Protein AF-A0A7C0UAQ4-F1 (afdb_monomer)

Mean predicted aligned error: 8.68 Å

pLDDT: mean 78.07, std 15.66, range [34.0, 94.06]

Radius of gyration: 16.14 Å; Cα contacts (8 Å, |Δi|>4): 208; chains: 1; bounding box: 55×32×38 Å

Sequence (146 aa):
MPDITSILLVGNPQAGKFRMTVFDRVLARFHSRGMNVHEILDISSLPDRDIVRKKWDSAIVMGGDGKVNRFLNTLGPCVLPIGIIPVGIGNVFARELGIPLRDPVRAANIAMKIRRRAIDLGCVEGRYFLLMAGIGFGSICKNSLC

Foldseek 3Di:
DDQFQEEEEEAACPDDQDDVVLVVVLVVLCVVVNHHYDYDHDLVPDDQLVCVQPVGQAYEYEEAQVSVQSNCLRNPDGPHHYAYQARDDCNVVCVVVVQDNPDSNSSSVVSSDPPGDDADWDDDPSRTHRDDDDDDPDDDPDPPDD

Solvent-accessible surface area (backbone atoms only — not comparable to full-atom values): 8913 Å² total; per-residue (Å²): 129,86,75,79,45,36,34,36,39,35,38,39,71,85,49,85,74,44,48,66,78,55,51,52,54,38,49,53,51,43,47,75,69,72,35,48,70,46,80,37,59,42,77,88,73,55,70,59,43,73,52,58,58,67,76,32,63,27,38,34,39,45,31,27,55,68,51,51,38,49,53,43,52,67,53,48,93,69,88,54,46,74,30,69,30,42,48,45,91,76,29,59,65,42,53,78,70,68,45,51,70,91,36,51,59,60,17,46,58,50,57,72,42,92,80,79,72,95,75,82,69,49,70,58,99,89,43,53,41,82,84,78,90,81,89,70,89,78,79,82,84,75,86,72,82,128

Nearest PDB structures (foldseek):
  7qvs-assembly1_B-2  TM=7.775E-01  e=1.033E-03  Pseudomonas aeruginosa
  7p9b-assembly1_A  TM=5.723E-01  e=2.212E-02  Providencia stuartii
  6y3x-assembly1_A  TM=4.586E-01  e=1.694E-02  Francisella tularensis subsp. novicida
  6q6i-assembly1_A  TM=5.704E-01  e=9.574E-02  Pseudomonas aeruginosa
  4kmr-assembly1_B  TM=5.129E-01  e=4.144E-01  Sanguibacter keddieii DSM 10542

Secondary structure (DSSP, 8-state):
-----EEEEE--TTSTT--HHHHHHHHHHHHTTT-EEEEES-GGG---HHHHHHH-SEEEEEE-HHHHHHHHHHH-S-SS-EEEEE-SS--HHHHHTT--SS-HHHHHHHHTS--------EEETTEEESS---------------

Structure (mmCIF, N/CA/C/O backbone):
data_AF-A0A7C0UAQ4-F1
#
_entry.id   AF-A0A7C0UAQ4-F1
#
loop_
_atom_site.group_PDB
_atom_site.id
_atom_site.type_symbol
_atom_site.label_atom_id
_atom_site.label_alt_id
_atom_site.label_comp_id
_atom_site.label_asym_id
_atom_site.label_entity_id
_atom_site.label_seq_id
_atom_site.pdbx_PDB_ins_code
_atom_site.Cartn_x
_atom_site.Cartn_y
_atom_site.Cartn_z
_atom_site.occupancy
_atom_site.B_iso_or_equiv
_atom_site.auth_seq_id
_atom_site.auth_comp_id
_atom_site.auth_asym_id
_atom_site.auth_atom_id
_atom_site.pdbx_PDB_model_num
ATOM 1 N N . MET A 1 1 ? -21.369 -8.062 5.390 1.00 47.19 1 MET A N 1
ATOM 2 C CA . MET A 1 1 ? -19.944 -8.104 4.981 1.00 47.19 1 MET A CA 1
ATOM 3 C C . MET A 1 1 ? -19.198 -7.198 5.941 1.00 47.19 1 MET A C 1
ATOM 5 O O . MET A 1 1 ? -19.741 -6.131 6.190 1.00 47.19 1 MET A O 1
ATOM 9 N N . PRO A 1 2 ? -18.074 -7.618 6.543 1.00 50.28 2 PRO A N 1
ATOM 10 C CA . PRO A 1 2 ? -17.454 -6.850 7.618 1.00 50.28 2 PRO A CA 1
ATOM 11 C C . PRO A 1 2 ? -16.990 -5.490 7.095 1.00 50.28 2 PRO A C 1
ATOM 13 O O . PRO A 1 2 ? -16.367 -5.405 6.031 1.00 50.28 2 PRO A O 1
ATOM 16 N N . ASP A 1 3 ? -17.334 -4.441 7.833 1.00 65.25 3 ASP A N 1
ATOM 17 C CA . ASP A 1 3 ? -16.782 -3.113 7.620 1.00 65.25 3 ASP A CA 1
ATOM 18 C C . ASP A 1 3 ? -15.262 -3.181 7.815 1.00 65.25 3 ASP A C 1
ATOM 20 O O . ASP A 1 3 ? -14.771 -3.838 8.733 1.00 65.25 3 ASP A O 1
ATOM 24 N N . ILE A 1 4 ? -14.502 -2.544 6.921 1.00 72.12 4 ILE A N 1
ATOM 25 C CA . ILE A 1 4 ? -13.045 -2.447 7.060 1.00 72.12 4 ILE A CA 1
ATOM 26 C C . ILE A 1 4 ? -12.780 -1.622 8.320 1.00 72.12 4 ILE A C 1
ATOM 28 O O . ILE A 1 4 ? -13.008 -0.411 8.325 1.00 72.12 4 ILE A O 1
ATOM 32 N N . THR A 1 5 ? -12.318 -2.281 9.379 1.00 83.06 5 THR A N 1
ATOM 33 C CA . THR A 1 5 ? -12.069 -1.642 10.680 1.00 83.06 5 THR A CA 1
ATOM 34 C C . THR A 1 5 ? -10.586 -1.558 10.987 1.00 83.06 5 THR A C 1
ATOM 36 O O . THR A 1 5 ? -10.165 -0.613 11.650 1.00 83.06 5 THR A O 1
ATOM 39 N N . SER A 1 6 ? -9.785 -2.486 10.458 1.00 89.38 6 SER A N 1
ATOM 40 C CA . SER A 1 6 ? -8.338 -2.536 10.645 1.00 89.38 6 SER A CA 1
ATOM 41 C C . SER A 1 6 ? -7.594 -2.336 9.323 1.00 89.38 6 SER A C 1
ATOM 43 O O . SER A 1 6 ? -7.822 -3.036 8.332 1.00 89.38 6 SER A O 1
ATOM 45 N N . ILE A 1 7 ? -6.689 -1.359 9.287 1.00 91.62 7 ILE A N 1
ATOM 46 C CA . ILE A 1 7 ? -5.949 -0.999 8.073 1.00 91.62 7 ILE A CA 1
ATOM 47 C C . ILE A 1 7 ? -4.464 -0.893 8.382 1.00 91.62 7 ILE A C 1
ATOM 49 O O . ILE A 1 7 ? -4.065 -0.268 9.362 1.00 91.62 7 ILE A O 1
ATOM 53 N N . LEU A 1 8 ? -3.639 -1.454 7.505 1.00 93.25 8 LEU A N 1
ATOM 54 C CA . LEU A 1 8 ? -2.208 -1.190 7.486 1.00 93.25 8 LEU A CA 1
ATOM 55 C C . LEU A 1 8 ? -1.914 -0.031 6.526 1.00 93.25 8 LEU A C 1
ATOM 57 O O . LEU A 1 8 ? -2.091 -0.181 5.320 1.00 93.25 8 LEU A O 1
ATOM 61 N N . LEU A 1 9 ? -1.448 1.110 7.027 1.00 92.88 9 LEU A N 1
ATOM 62 C CA . LEU A 1 9 ? -1.007 2.238 6.208 1.00 92.88 9 LEU A CA 1
ATOM 63 C C . LEU A 1 9 ? 0.517 2.211 6.064 1.00 92.88 9 LEU A C 1
ATOM 65 O O . LEU A 1 9 ? 1.253 2.417 7.026 1.00 92.88 9 LEU A O 1
ATOM 69 N N . VAL A 1 10 ? 0.992 1.989 4.842 1.00 91.94 10 VAL A N 1
ATOM 70 C CA . VAL A 1 10 ? 2.418 1.929 4.521 1.00 91.94 10 VAL A CA 1
ATOM 71 C C . VAL A 1 10 ? 2.838 3.205 3.806 1.00 91.94 10 VAL A C 1
ATOM 73 O O . VAL A 1 10 ? 2.396 3.482 2.691 1.00 91.94 10 VAL A O 1
ATOM 76 N N . GLY A 1 11 ? 3.713 3.979 4.433 1.00 88.50 11 GLY A N 1
ATOM 77 C CA . GLY A 1 11 ? 4.393 5.121 3.834 1.00 88.50 11 GLY A CA 1
ATOM 78 C C . GLY A 1 11 ? 5.880 4.836 3.669 1.00 88.50 11 GLY A C 1
ATOM 79 O O . GLY A 1 11 ? 6.390 3.832 4.153 1.00 88.50 11 GLY A O 1
ATOM 80 N N . ASN A 1 12 ? 6.601 5.727 2.989 1.00 81.31 12 ASN A N 1
ATOM 81 C CA . ASN A 1 12 ? 8.034 5.833 3.239 1.00 81.31 12 ASN A CA 1
ATOM 82 C C . ASN A 1 12 ? 8.508 7.277 3.011 1.00 81.31 12 ASN A C 1
ATOM 84 O O . ASN A 1 12 ? 8.512 7.733 1.858 1.00 81.31 12 ASN A O 1
ATOM 88 N N . PRO A 1 13 ? 8.913 7.973 4.094 1.00 74.88 13 PRO A N 1
ATOM 89 C CA . PRO A 1 13 ? 9.259 9.387 4.071 1.00 74.88 13 PRO A CA 1
ATOM 90 C C . PRO A 1 13 ? 10.547 9.691 3.311 1.00 74.88 13 PRO A C 1
ATOM 92 O O . PRO A 1 13 ? 10.732 10.819 2.869 1.00 74.88 13 PRO A O 1
ATOM 95 N N . GLN A 1 14 ? 11.402 8.694 3.073 1.00 67.81 14 GLN A N 1
ATOM 96 C CA . GLN A 1 14 ? 12.640 8.858 2.309 1.00 67.81 14 GLN A CA 1
ATOM 97 C C . GLN A 1 14 ? 12.415 8.893 0.788 1.00 67.81 14 GLN A C 1
ATOM 99 O O . GLN A 1 14 ? 13.349 9.148 0.029 1.00 67.81 14 GLN A O 1
ATOM 104 N N . ALA A 1 15 ? 11.201 8.636 0.287 1.00 62.19 15 ALA A N 1
ATOM 105 C CA . ALA A 1 15 ? 10.953 8.741 -1.149 1.00 62.19 15 ALA A CA 1
ATOM 106 C C . ALA A 1 15 ? 10.645 10.163 -1.597 1.00 62.19 15 ALA A C 1
ATOM 108 O O . ALA A 1 15 ? 9.498 10.593 -1.533 1.00 62.19 15 ALA A O 1
ATOM 109 N N . GLY A 1 16 ? 11.639 10.811 -2.203 1.00 64.88 16 GLY A N 1
ATOM 110 C CA . GLY A 1 16 ? 11.483 11.971 -3.083 1.00 64.88 16 GLY A CA 1
ATOM 111 C C . GLY A 1 16 ? 10.434 12.989 -2.621 1.00 64.88 16 GLY A C 1
ATOM 112 O O . GLY A 1 16 ? 10.695 13.799 -1.744 1.00 64.88 16 GLY A O 1
ATOM 113 N N . LYS A 1 17 ? 9.241 12.963 -3.241 1.00 67.12 17 LYS A N 1
ATOM 114 C CA . LYS A 1 17 ? 8.141 13.922 -3.002 1.00 67.12 17 LYS A CA 1
ATOM 115 C C . LYS A 1 17 ? 7.201 13.564 -1.840 1.00 67.12 17 LYS A C 1
ATOM 117 O O . LYS A 1 17 ? 6.172 14.223 -1.677 1.00 67.12 17 LYS A O 1
ATOM 122 N N . PHE A 1 18 ? 7.506 12.536 -1.053 1.00 75.06 18 PHE A N 1
ATOM 123 C CA . PHE A 1 18 ? 6.701 12.173 0.105 1.00 75.06 18 PHE A CA 1
ATOM 124 C C . PHE A 1 18 ? 6.732 13.308 1.134 1.00 75.06 18 PHE A C 1
ATOM 126 O O . PHE A 1 18 ? 7.790 13.781 1.537 1.00 75.06 18 PHE A O 1
ATOM 133 N N . ARG A 1 19 ? 5.553 13.760 1.559 1.00 82.06 19 ARG A N 1
ATOM 134 C CA . ARG A 1 19 ? 5.403 14.809 2.569 1.00 82.06 19 ARG A CA 1
ATOM 135 C C . ARG A 1 19 ? 4.699 14.218 3.778 1.00 82.06 19 ARG A C 1
ATOM 137 O O . ARG A 1 19 ? 3.548 13.803 3.647 1.00 82.06 19 ARG A O 1
ATOM 144 N N . MET A 1 20 ? 5.348 14.250 4.943 1.00 84.75 20 MET A N 1
ATOM 145 C CA . MET A 1 20 ? 4.717 13.816 6.198 1.00 84.75 20 MET A CA 1
ATOM 146 C C . MET A 1 20 ? 3.416 14.572 6.464 1.00 84.75 20 MET A C 1
ATOM 148 O O . MET A 1 20 ? 2.405 13.954 6.745 1.00 84.75 20 MET A O 1
ATOM 152 N N . THR A 1 21 ? 3.371 15.872 6.163 1.00 87.12 21 THR A N 1
ATOM 153 C CA . THR A 1 21 ? 2.142 16.676 6.280 1.00 87.12 21 THR A CA 1
ATOM 154 C C . THR A 1 21 ? 0.960 16.159 5.457 1.00 87.12 21 THR A C 1
ATOM 156 O O . THR A 1 21 ? -0.182 16.506 5.747 1.00 87.12 21 THR A O 1
ATOM 159 N N . VAL A 1 22 ? 1.198 15.379 4.400 1.00 86.50 22 VAL A N 1
ATOM 160 C CA . VAL A 1 22 ? 0.138 14.722 3.624 1.00 86.50 22 VAL A CA 1
ATOM 161 C C . VAL A 1 22 ? -0.219 13.377 4.249 1.00 86.50 22 VAL A C 1
ATOM 163 O O . VAL A 1 22 ? -1.400 13.040 4.303 1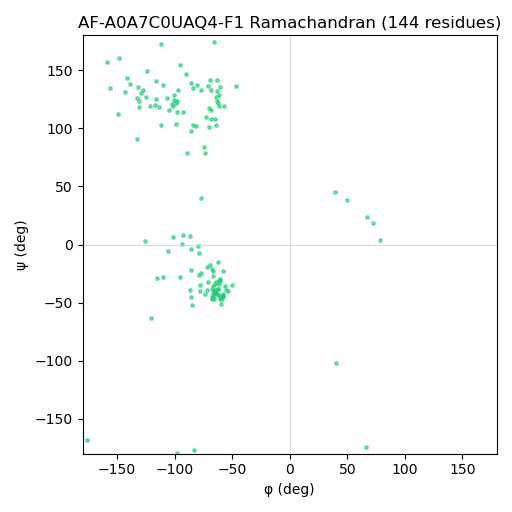.00 86.50 22 VAL A O 1
ATOM 166 N N . PHE A 1 23 ? 0.777 12.633 4.731 1.00 88.56 23 PHE A N 1
ATOM 167 C CA . PHE A 1 23 ? 0.573 11.378 5.451 1.00 88.56 23 PHE A CA 1
ATOM 168 C C . PHE A 1 23 ? -0.291 11.598 6.695 1.00 88.56 23 PHE A C 1
ATOM 170 O O . PHE A 1 23 ? -1.310 10.934 6.847 1.00 88.56 23 PHE A O 1
ATOM 177 N N . ASP A 1 24 ? 0.017 12.625 7.485 1.00 89.81 24 ASP A N 1
ATOM 178 C CA . ASP A 1 24 ? -0.727 12.975 8.697 1.00 89.81 24 ASP A CA 1
ATOM 179 C C . ASP A 1 24 ? -2.183 13.345 8.384 1.00 89.81 24 ASP A C 1
ATOM 181 O O . ASP A 1 24 ? -3.101 12.956 9.101 1.00 89.81 24 ASP A O 1
ATOM 185 N N . ARG A 1 25 ? -2.438 14.044 7.266 1.00 90.69 25 ARG A N 1
ATOM 186 C CA . ARG A 1 25 ? -3.812 14.353 6.817 1.00 90.69 25 ARG A CA 1
ATOM 187 C C . ARG A 1 25 ? -4.587 13.099 6.438 1.00 90.69 25 ARG A C 1
ATOM 189 O O . ARG A 1 25 ? -5.785 13.012 6.699 1.00 90.69 25 ARG A O 1
ATOM 196 N N . VAL A 1 26 ? -3.923 12.155 5.779 1.00 90.38 26 VAL A N 1
ATOM 197 C CA . VAL A 1 26 ? -4.510 10.868 5.398 1.00 90.38 26 VAL A CA 1
ATOM 198 C C . VAL A 1 26 ? -4.796 10.032 6.648 1.00 90.38 26 VAL A C 1
ATOM 200 O O . VAL A 1 26 ? -5.904 9.515 6.785 1.00 90.38 26 VAL A O 1
ATOM 203 N N . LEU A 1 27 ? -3.851 9.969 7.586 1.00 91.19 27 LEU A N 1
ATOM 204 C CA . LEU A 1 27 ? -4.002 9.277 8.863 1.00 91.19 27 LEU A CA 1
ATOM 205 C C . LEU A 1 27 ? -5.163 9.862 9.678 1.00 91.19 27 LEU A C 1
ATOM 207 O O . LEU A 1 27 ? -6.090 9.141 10.046 1.00 91.19 27 LEU A O 1
ATOM 211 N N . ALA A 1 28 ? -5.186 11.187 9.851 1.00 90.81 28 ALA A N 1
ATOM 212 C CA . ALA A 1 28 ? -6.279 11.898 10.507 1.00 90.81 28 ALA A CA 1
ATOM 213 C C . ALA A 1 28 ? -7.627 11.618 9.828 1.00 90.81 28 ALA A C 1
ATOM 215 O O . ALA A 1 28 ? -8.654 11.488 10.497 1.00 90.81 28 ALA A O 1
ATOM 216 N N . ARG A 1 29 ? -7.642 11.466 8.496 1.00 90.50 29 ARG A N 1
ATOM 217 C CA . ARG A 1 29 ? -8.863 11.127 7.766 1.00 90.50 29 ARG A CA 1
ATOM 218 C C . ARG A 1 29 ? -9.365 9.723 8.098 1.00 90.50 29 ARG A C 1
ATOM 220 O O . ARG A 1 29 ? -10.569 9.577 8.317 1.00 90.50 29 ARG A O 1
ATOM 227 N N . PHE A 1 30 ? -8.494 8.723 8.154 1.00 90.31 30 PHE A N 1
ATOM 228 C CA . PHE A 1 30 ? -8.884 7.368 8.554 1.00 90.31 30 PHE A CA 1
ATOM 229 C C . PHE A 1 30 ? -9.344 7.319 10.018 1.00 90.31 30 PHE A C 1
ATOM 231 O O . PHE A 1 30 ? -10.400 6.757 10.307 1.00 90.31 30 PHE A O 1
ATOM 238 N N . HIS A 1 31 ? -8.638 8.004 10.922 1.00 89.94 31 HIS A N 1
ATOM 239 C CA . HIS A 1 31 ? -9.035 8.101 12.332 1.00 89.94 31 HIS A CA 1
ATOM 240 C C . HIS A 1 31 ? -10.391 8.805 12.497 1.00 89.94 31 HIS A C 1
ATOM 242 O O . HIS A 1 31 ? -11.226 8.347 13.271 1.00 89.94 31 HIS A O 1
ATOM 248 N N . SER A 1 32 ? -10.683 9.844 11.700 1.00 88.50 32 SER A N 1
ATOM 249 C CA . SER A 1 32 ? -12.000 10.515 11.698 1.00 88.50 32 SER A CA 1
ATOM 250 C C . SER A 1 32 ? -13.164 9.602 11.291 1.00 88.50 32 SER A C 1
ATOM 252 O O . SER A 1 32 ? -14.326 9.957 11.475 1.00 88.50 32 SER A O 1
ATOM 254 N N . ARG A 1 33 ? -12.866 8.437 10.704 1.00 85.88 33 ARG A N 1
ATOM 255 C CA . ARG A 1 33 ? -13.836 7.401 10.334 1.00 85.88 33 ARG A CA 1
ATOM 256 C C . ARG A 1 33 ? -13.870 6.237 11.328 1.00 85.88 33 ARG A C 1
ATOM 258 O O . ARG A 1 33 ? -14.558 5.262 11.056 1.00 85.88 33 ARG A O 1
ATOM 265 N N . GLY A 1 34 ? -13.148 6.335 12.447 1.00 87.50 34 GLY A N 1
ATOM 266 C CA . GLY A 1 34 ? -13.088 5.293 13.473 1.00 87.50 34 GLY A CA 1
ATOM 267 C C . GLY A 1 34 ? -12.290 4.055 13.059 1.00 87.50 34 GLY A C 1
ATOM 268 O O . GLY A 1 34 ? -12.466 2.997 13.652 1.00 87.50 34 GLY A O 1
ATOM 269 N N . MET A 1 35 ? -11.437 4.158 12.035 1.00 88.94 35 MET A N 1
ATOM 270 C CA . MET A 1 35 ? -10.604 3.039 11.592 1.00 88.94 35 MET A CA 1
ATOM 271 C C . MET A 1 35 ? -9.371 2.899 12.483 1.00 88.94 35 MET A C 1
ATOM 273 O O . MET A 1 35 ? -8.709 3.889 1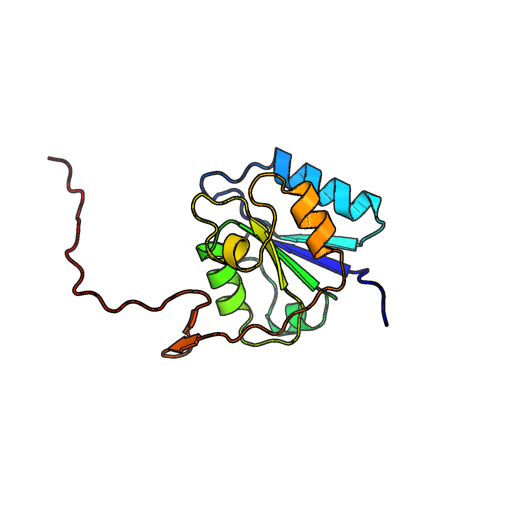2.797 1.00 88.94 35 MET A O 1
ATOM 277 N N . ASN A 1 36 ? -9.033 1.661 12.835 1.00 90.81 36 ASN A N 1
ATOM 278 C CA . ASN A 1 36 ? -7.793 1.318 13.513 1.00 90.81 36 ASN A CA 1
ATOM 279 C C . ASN A 1 36 ? -6.667 1.214 12.476 1.00 90.81 36 ASN A C 1
ATOM 281 O O . ASN A 1 36 ? -6.580 0.234 11.729 1.00 90.81 36 ASN A O 1
ATOM 285 N N . VAL A 1 37 ? -5.838 2.255 12.401 1.00 92.94 37 VAL A N 1
ATOM 286 C CA . VAL A 1 37 ? -4.743 2.339 11.434 1.00 92.94 37 VAL A CA 1
ATOM 287 C C . VAL A 1 37 ? -3.431 1.983 12.107 1.00 92.94 37 VAL A C 1
ATOM 289 O O . VAL A 1 37 ? -3.026 2.606 13.083 1.00 92.94 37 VAL A O 1
ATOM 292 N N . HIS A 1 38 ? -2.740 0.997 11.547 1.00 94.06 38 HIS A N 1
ATOM 293 C CA . HIS A 1 38 ? -1.362 0.703 11.900 1.00 94.06 38 HIS A CA 1
ATOM 294 C C . HIS A 1 38 ? -0.437 1.326 10.860 1.00 94.06 38 HIS A C 1
ATOM 296 O O . HIS A 1 38 ? -0.557 1.027 9.674 1.00 94.06 38 HIS A O 1
ATOM 302 N N . GLU A 1 39 ? 0.470 2.194 11.288 1.00 93.50 39 GLU A N 1
ATOM 303 C CA . GLU A 1 39 ? 1.381 2.903 10.396 1.00 93.50 39 GLU A CA 1
ATOM 304 C C . GLU A 1 39 ? 2.750 2.227 10.316 1.00 93.50 39 GLU A C 1
ATOM 306 O O . GLU A 1 39 ? 3.358 1.878 11.325 1.00 93.50 39 GLU A O 1
ATOM 311 N N . ILE A 1 40 ? 3.248 2.053 9.094 1.00 92.88 40 ILE A N 1
ATOM 312 C CA . ILE A 1 40 ? 4.600 1.565 8.831 1.00 92.88 40 ILE A CA 1
ATOM 313 C C . ILE A 1 40 ? 5.254 2.499 7.815 1.00 92.88 40 ILE A C 1
ATOM 315 O O . ILE A 1 40 ? 4.787 2.639 6.687 1.00 92.88 40 ILE A O 1
ATOM 319 N N . LEU A 1 41 ? 6.345 3.153 8.216 1.00 89.62 41 LEU A N 1
ATOM 320 C CA . LEU A 1 41 ? 7.069 4.129 7.392 1.00 89.62 41 LEU A CA 1
ATOM 321 C C . LEU A 1 41 ? 8.236 3.518 6.602 1.00 89.62 41 LEU A C 1
ATOM 323 O O . LEU A 1 41 ? 8.920 4.226 5.864 1.00 89.62 41 LEU A O 1
ATOM 327 N N . ASP A 1 42 ? 8.471 2.214 6.721 1.00 87.06 42 ASP A N 1
ATOM 328 C CA . ASP A 1 42 ? 9.372 1.505 5.822 1.00 87.06 42 ASP A CA 1
ATOM 329 C C . ASP A 1 42 ? 8.865 0.098 5.507 1.00 87.06 42 ASP A C 1
ATOM 331 O O . ASP A 1 42 ? 8.533 -0.677 6.397 1.00 87.06 42 ASP A O 1
ATOM 335 N N . ILE A 1 43 ? 8.854 -0.246 4.218 1.00 85.88 43 ILE A N 1
ATOM 336 C CA . ILE A 1 43 ? 8.440 -1.566 3.727 1.00 85.88 43 ILE A CA 1
ATOM 337 C C . ILE A 1 43 ? 9.356 -2.663 4.289 1.00 85.88 43 ILE A C 1
ATOM 339 O O . ILE A 1 43 ? 8.902 -3.781 4.513 1.00 85.88 43 ILE A O 1
ATOM 343 N N . SER A 1 44 ? 10.627 -2.347 4.549 1.00 86.44 44 SER A N 1
ATOM 344 C CA . SER A 1 44 ? 11.590 -3.283 5.147 1.00 86.44 44 SER A CA 1
ATOM 345 C C . SER A 1 44 ? 11.235 -3.659 6.590 1.00 86.44 44 SER A C 1
ATOM 347 O O . SER A 1 44 ? 11.649 -4.711 7.061 1.00 86.44 44 SER A O 1
ATOM 349 N N . SER A 1 45 ? 10.453 -2.819 7.274 1.00 89.69 45 SER A N 1
ATOM 350 C CA . SER A 1 45 ? 9.995 -3.029 8.651 1.00 89.69 45 SER A CA 1
ATOM 351 C C . SER A 1 45 ? 8.633 -3.725 8.724 1.00 89.69 45 SER A C 1
ATOM 353 O O . SER A 1 45 ? 8.037 -3.795 9.800 1.00 89.69 45 SER A O 1
ATOM 355 N N . LEU A 1 46 ? 8.099 -4.203 7.593 1.00 88.75 46 LEU A N 1
ATOM 356 C CA . LEU A 1 46 ? 6.874 -4.995 7.597 1.00 88.75 46 LEU A CA 1
ATOM 357 C C . LEU A 1 46 ? 7.089 -6.300 8.376 1.00 88.75 46 LEU A C 1
ATOM 359 O O . LEU A 1 46 ? 8.146 -6.921 8.247 1.00 88.75 46 LEU A O 1
ATOM 363 N N . PRO A 1 47 ? 6.087 -6.753 9.151 1.00 88.88 47 PRO A N 1
ATOM 364 C CA . PRO A 1 47 ? 6.129 -8.086 9.728 1.00 88.88 47 PRO A CA 1
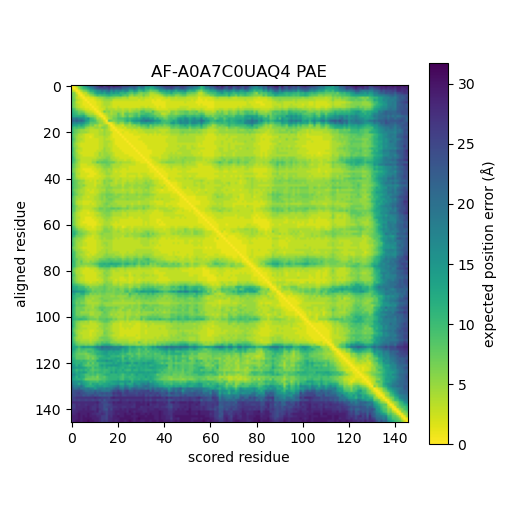ATOM 365 C C . PRO A 1 47 ? 6.059 -9.144 8.623 1.00 88.88 47 PRO A C 1
ATOM 367 O O . PRO A 1 47 ? 5.832 -8.832 7.451 1.00 88.88 47 PRO A O 1
ATOM 370 N N . ASP A 1 48 ? 6.211 -10.409 9.017 1.00 90.12 48 ASP A N 1
ATOM 371 C CA . ASP A 1 48 ? 6.084 -11.539 8.100 1.00 90.12 48 ASP A CA 1
ATOM 372 C C . ASP A 1 48 ? 4.821 -11.406 7.230 1.00 90.12 48 ASP A C 1
ATOM 374 O O . ASP A 1 48 ? 3.739 -11.049 7.714 1.00 90.12 48 ASP A O 1
ATOM 378 N N . ARG A 1 49 ? 4.959 -11.695 5.933 1.00 88.94 49 ARG A N 1
ATOM 379 C CA . ARG A 1 49 ? 3.870 -11.623 4.953 1.00 88.94 49 ARG A CA 1
ATOM 380 C C . ARG A 1 49 ? 2.616 -12.362 5.423 1.00 88.94 49 ARG A C 1
ATOM 382 O O . ARG A 1 49 ? 1.515 -11.886 5.153 1.00 88.94 49 ARG A O 1
ATOM 389 N N . ASP A 1 50 ? 2.749 -13.473 6.147 1.00 88.12 50 ASP A N 1
ATOM 390 C CA . ASP A 1 50 ? 1.602 -14.245 6.633 1.00 88.12 50 ASP A CA 1
ATOM 391 C C . ASP A 1 50 ? 0.847 -13.523 7.754 1.00 88.12 50 ASP A C 1
ATOM 393 O O . ASP A 1 50 ? -0.383 -13.608 7.829 1.00 88.12 50 ASP A O 1
ATOM 397 N N . ILE A 1 51 ? 1.560 -12.742 8.571 1.00 90.00 51 ILE A N 1
ATOM 398 C CA . ILE A 1 51 ? 0.957 -11.839 9.556 1.00 90.00 51 ILE A CA 1
ATOM 399 C C . ILE A 1 51 ? 0.231 -10.718 8.818 1.00 90.00 51 ILE A C 1
ATOM 401 O O . ILE A 1 51 ? -0.932 -10.445 9.117 1.00 90.00 51 ILE A O 1
ATOM 405 N N . VAL A 1 52 ? 0.875 -10.107 7.818 1.00 88.81 52 VAL A N 1
ATOM 406 C CA . VAL A 1 52 ? 0.270 -9.011 7.046 1.00 88.81 52 VAL A CA 1
ATOM 407 C C . VAL A 1 52 ? -1.035 -9.432 6.380 1.00 88.81 52 VAL A C 1
ATOM 409 O O . VAL A 1 52 ? -2.023 -8.705 6.441 1.00 88.81 52 VAL A O 1
ATOM 412 N N 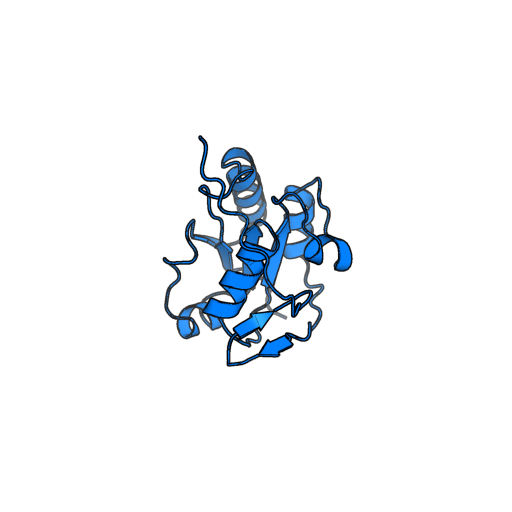. ARG A 1 53 ? -1.071 -10.633 5.805 1.00 86.88 53 ARG A N 1
ATOM 413 C CA . ARG A 1 53 ? -2.240 -11.172 5.097 1.00 86.88 53 ARG A CA 1
ATOM 414 C C . ARG A 1 53 ? -3.445 -11.471 5.993 1.00 86.88 53 ARG A C 1
ATOM 416 O O . ARG A 1 53 ? -4.545 -11.592 5.463 1.00 86.88 53 ARG A O 1
ATOM 423 N N . LYS A 1 54 ? -3.244 -11.649 7.303 1.00 86.81 54 LYS A N 1
ATOM 424 C CA . LYS A 1 54 ? -4.289 -12.102 8.243 1.00 86.81 54 LYS A CA 1
ATOM 425 C C . LYS A 1 54 ? -4.673 -11.067 9.294 1.00 86.81 54 LYS A C 1
ATOM 427 O O . LYS A 1 54 ? -5.790 -11.109 9.794 1.00 86.81 54 LYS A O 1
ATOM 432 N N . LYS A 1 55 ? -3.744 -10.186 9.674 1.00 89.81 55 LYS A N 1
ATOM 433 C CA . LYS A 1 55 ? -3.921 -9.257 10.799 1.00 89.81 55 LYS A CA 1
ATOM 434 C C . LYS A 1 55 ? -4.777 -8.039 10.449 1.00 89.81 55 LYS A C 1
ATOM 436 O O . LYS A 1 55 ? -5.364 -7.452 11.351 1.00 89.81 55 LYS A O 1
ATOM 441 N N . TRP A 1 56 ? -4.817 -7.653 9.175 1.00 91.44 56 TRP A N 1
ATOM 442 C CA . TRP A 1 56 ? -5.503 -6.448 8.711 1.00 91.44 56 TRP A CA 1
ATOM 443 C C . TRP A 1 56 ? -6.537 -6.772 7.637 1.00 91.44 56 TRP A C 1
ATOM 445 O O . TRP A 1 56 ? -6.336 -7.677 6.828 1.00 91.44 56 TRP A O 1
ATOM 455 N N . ASP A 1 57 ? -7.611 -5.986 7.588 1.00 88.75 57 ASP A N 1
ATOM 456 C CA . ASP A 1 57 ? -8.673 -6.134 6.582 1.00 88.75 57 ASP A CA 1
ATOM 457 C C . ASP A 1 57 ? -8.259 -5.575 5.215 1.00 88.75 57 ASP A C 1
ATOM 459 O O . ASP A 1 57 ? -8.821 -5.940 4.179 1.00 88.75 57 ASP A O 1
ATOM 463 N N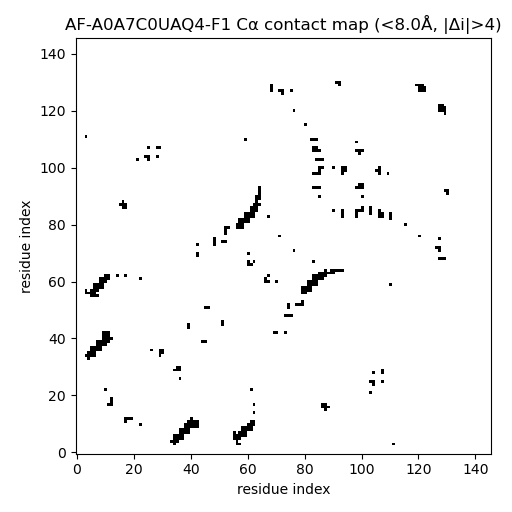 . SER A 1 58 ? -7.311 -4.635 5.212 1.00 89.31 58 SER A N 1
ATOM 464 C CA . SER A 1 58 ? -6.720 -4.056 4.007 1.00 89.31 58 SER A CA 1
ATOM 465 C C . SER A 1 58 ? -5.360 -3.426 4.294 1.00 89.31 58 SER A C 1
ATOM 467 O O . SER A 1 58 ? -5.067 -3.022 5.423 1.00 89.31 58 SER A O 1
ATOM 469 N N . ALA A 1 59 ? -4.546 -3.300 3.251 1.00 91.00 59 ALA A N 1
ATOM 470 C CA . ALA A 1 59 ? -3.327 -2.507 3.286 1.00 91.00 59 ALA A CA 1
ATOM 471 C C . ALA A 1 59 ? -3.426 -1.333 2.313 1.00 91.00 59 ALA A C 1
ATOM 473 O O . ALA A 1 59 ? -3.932 -1.473 1.205 1.00 91.00 59 ALA A O 1
ATOM 474 N N . ILE A 1 60 ? -2.928 -0.168 2.704 1.00 91.31 60 ILE A N 1
ATOM 475 C CA . ILE A 1 60 ? -2.922 1.044 1.892 1.00 91.31 60 ILE A CA 1
ATOM 476 C C . ILE A 1 60 ? -1.481 1.494 1.731 1.00 91.31 60 ILE A C 1
ATOM 478 O O . ILE A 1 60 ? -0.810 1.806 2.709 1.00 91.31 60 ILE A O 1
ATOM 482 N N . VAL A 1 61 ? -1.007 1.551 0.490 1.00 90.75 61 VAL A N 1
ATOM 483 C CA . VAL A 1 61 ? 0.357 1.977 0.174 1.00 90.75 61 VAL A CA 1
ATOM 484 C C . VAL A 1 61 ? 0.337 3.414 -0.322 1.00 90.75 61 VAL A C 1
ATOM 486 O O . VAL A 1 61 ? -0.261 3.732 -1.352 1.00 90.75 61 VAL A O 1
ATOM 489 N N . MET A 1 62 ? 1.031 4.289 0.395 1.00 90.19 62 MET A N 1
ATOM 490 C CA . MET A 1 62 ? 1.222 5.683 0.028 1.00 90.19 62 MET A CA 1
ATOM 491 C C . MET A 1 62 ? 2.591 5.854 -0.630 1.00 90.19 62 MET A C 1
ATOM 493 O O . MET A 1 62 ? 3.641 5.840 0.017 1.00 90.19 62 MET A O 1
ATOM 497 N N . GLY A 1 63 ? 2.593 5.984 -1.955 1.00 86.50 63 GLY A N 1
ATOM 498 C CA . GLY A 1 63 ? 3.828 6.018 -2.729 1.00 86.50 63 GLY A CA 1
ATOM 499 C C 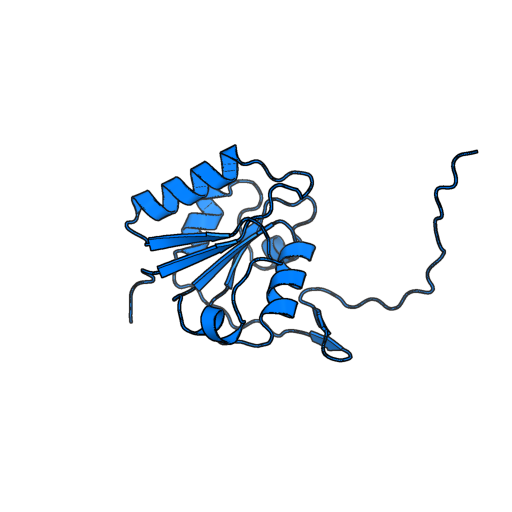. GLY A 1 63 ? 3.622 6.264 -4.216 1.00 86.50 63 GLY A C 1
ATOM 500 O O . GLY A 1 63 ? 2.543 6.643 -4.661 1.00 86.50 63 GLY A O 1
ATOM 501 N N . GLY A 1 64 ? 4.694 6.059 -4.980 1.00 84.31 64 GLY A N 1
ATOM 502 C CA . GLY A 1 64 ? 4.623 5.891 -6.433 1.00 84.31 64 GLY A CA 1
ATOM 503 C C . GLY A 1 64 ? 4.650 4.417 -6.835 1.00 84.31 64 GLY A C 1
ATOM 504 O O . GLY A 1 64 ? 4.794 3.540 -5.979 1.00 84.31 64 GLY A O 1
ATOM 505 N N . ASP A 1 65 ? 4.595 4.152 -8.141 1.00 82.19 65 ASP A N 1
ATOM 506 C CA . ASP A 1 65 ? 4.485 2.797 -8.707 1.00 82.19 65 ASP A CA 1
ATOM 507 C C . ASP A 1 65 ? 5.576 1.838 -8.190 1.00 82.19 65 ASP A C 1
ATOM 509 O O . ASP A 1 65 ? 5.288 0.702 -7.825 1.00 82.19 65 ASP A O 1
ATOM 513 N N . GLY A 1 66 ? 6.822 2.309 -8.046 1.00 83.06 66 GLY A N 1
ATOM 5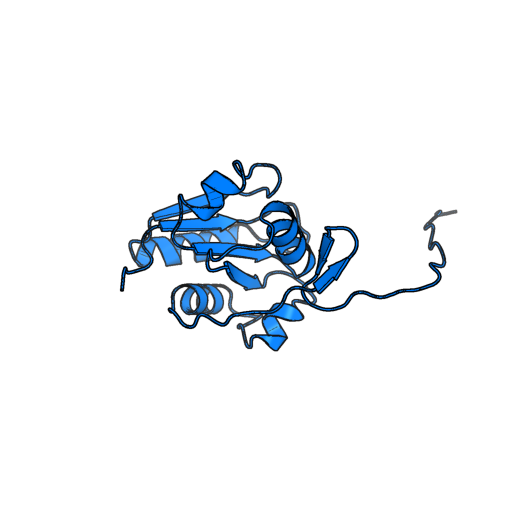14 C CA . GLY A 1 66 ? 7.925 1.491 -7.523 1.00 83.06 66 GLY A CA 1
ATOM 515 C C . GLY A 1 66 ? 7.748 1.046 -6.064 1.00 83.06 66 GLY A C 1
ATOM 516 O O . GLY A 1 66 ? 8.166 -0.054 -5.705 1.00 83.06 66 GLY A O 1
ATOM 517 N N . LYS A 1 67 ? 7.094 1.857 -5.217 1.00 86.19 67 LYS A N 1
ATOM 518 C CA . LYS A 1 67 ? 6.788 1.456 -3.832 1.00 86.19 67 LYS A CA 1
ATOM 519 C C . LYS A 1 67 ? 5.675 0.425 -3.787 1.00 86.19 67 LYS A C 1
ATOM 521 O O . LYS A 1 67 ? 5.797 -0.548 -3.053 1.00 86.19 67 LYS A O 1
ATOM 526 N N . VAL A 1 68 ? 4.631 0.632 -4.586 1.00 86.00 68 VAL A N 1
ATOM 527 C CA . VAL A 1 68 ? 3.540 -0.337 -4.723 1.00 86.00 68 VAL A CA 1
ATOM 528 C C . VAL A 1 68 ? 4.105 -1.671 -5.210 1.00 86.00 68 VAL A C 1
ATOM 530 O O . VAL A 1 68 ? 3.827 -2.706 -4.613 1.00 86.00 68 VAL A O 1
ATOM 533 N N . ASN A 1 69 ? 4.989 -1.648 -6.212 1.00 85.56 69 ASN A N 1
ATOM 534 C CA . ASN A 1 69 ? 5.618 -2.863 -6.715 1.00 85.56 69 ASN A CA 1
ATOM 535 C C . ASN A 1 69 ? 6.484 -3.562 -5.657 1.00 85.56 69 ASN A C 1
ATOM 537 O O . ASN A 1 69 ? 6.421 -4.781 -5.515 1.00 85.56 69 ASN A O 1
ATOM 541 N N . ARG A 1 70 ? 7.268 -2.807 -4.874 1.00 88.25 70 ARG A N 1
ATOM 542 C CA . ARG A 1 70 ? 8.054 -3.374 -3.767 1.00 88.25 70 ARG A CA 1
ATOM 543 C C . ARG A 1 70 ? 7.153 -4.028 -2.721 1.00 88.25 70 ARG A C 1
ATOM 545 O O . ARG A 1 70 ? 7.414 -5.159 -2.342 1.00 88.25 70 ARG A O 1
ATOM 552 N N . PHE A 1 71 ? 6.089 -3.343 -2.307 1.00 89.00 71 PHE A N 1
ATOM 553 C CA . PHE A 1 71 ? 5.123 -3.868 -1.344 1.00 89.00 71 PHE A CA 1
ATOM 554 C C . PHE A 1 71 ? 4.494 -5.184 -1.822 1.00 89.00 71 PHE A C 1
ATOM 556 O O . PHE A 1 71 ? 4.436 -6.150 -1.065 1.00 89.00 71 PHE A O 1
ATOM 563 N N . LEU A 1 72 ? 4.106 -5.256 -3.098 1.00 87.44 72 LEU A N 1
ATOM 564 C CA . LEU A 1 72 ? 3.577 -6.480 -3.701 1.00 87.44 72 LEU A CA 1
ATOM 565 C C . LEU A 1 72 ? 4.602 -7.609 -3.763 1.00 87.44 72 LEU A C 1
ATOM 567 O O . LEU A 1 72 ? 4.249 -8.752 -3.506 1.00 87.44 72 LEU A O 1
ATOM 571 N N . ASN A 1 73 ? 5.865 -7.309 -4.067 1.00 87.38 73 ASN A N 1
ATOM 572 C CA . ASN A 1 73 ? 6.924 -8.318 -4.056 1.00 87.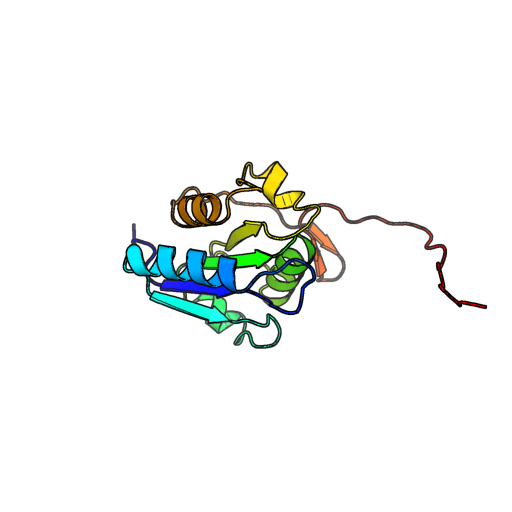38 73 ASN A CA 1
ATOM 573 C C . ASN A 1 73 ? 7.209 -8.841 -2.639 1.00 87.38 73 ASN A C 1
ATOM 575 O O . ASN A 1 73 ? 7.460 -10.031 -2.481 1.00 87.38 73 ASN A O 1
ATOM 579 N N . THR A 1 74 ? 7.115 -7.990 -1.612 1.00 88.31 74 THR A N 1
ATOM 580 C CA . THR A 1 74 ? 7.238 -8.410 -0.206 1.00 88.31 74 THR A CA 1
ATOM 581 C C . THR A 1 74 ? 6.074 -9.306 0.221 1.00 88.31 74 THR A C 1
ATOM 583 O O . THR A 1 74 ? 6.274 -10.314 0.896 1.00 88.31 74 THR A O 1
ATOM 586 N N . LEU A 1 75 ? 4.851 -8.962 -0.186 1.00 85.94 75 LEU A N 1
ATOM 587 C CA . LEU A 1 75 ? 3.657 -9.722 0.172 1.00 85.94 75 LEU A CA 1
ATOM 588 C C . LEU A 1 75 ? 3.474 -10.993 -0.646 1.00 85.94 75 LEU A C 1
ATOM 590 O O . LEU A 1 75 ? 2.956 -11.966 -0.107 1.00 85.94 75 LEU A O 1
ATOM 594 N N . GLY A 1 76 ? 3.846 -10.991 -1.925 1.00 83.81 76 GLY A N 1
ATOM 595 C CA . GLY A 1 76 ? 3.444 -11.993 -2.909 1.00 83.81 76 GLY A CA 1
ATOM 596 C C . GLY A 1 76 ? 1.932 -11.973 -3.216 1.00 83.81 76 GLY A C 1
ATOM 597 O O . GLY A 1 76 ? 1.194 -11.136 -2.690 1.00 83.81 76 GLY A O 1
ATOM 598 N N . PRO A 1 77 ? 1.432 -12.928 -4.023 1.00 78.38 77 PRO A N 1
ATOM 599 C CA . PRO A 1 77 ? 0.024 -13.023 -4.398 1.00 78.38 77 PRO A CA 1
ATOM 600 C C . PRO A 1 77 ? -0.831 -13.267 -3.159 1.00 78.38 77 PRO A C 1
ATOM 602 O O . PRO A 1 77 ? -0.588 -14.222 -2.414 1.00 78.38 77 PRO A O 1
ATOM 605 N N . CYS A 1 78 ? -1.808 -12.400 -2.906 1.00 78.50 78 CYS A N 1
ATOM 606 C CA . CYS A 1 78 ? -2.674 -12.510 -1.741 1.00 78.50 78 CYS A CA 1
ATOM 607 C C . CYS A 1 78 ? -4.077 -11.972 -2.022 1.00 78.50 78 CYS A C 1
ATOM 609 O O . CYS A 1 78 ? -4.296 -11.200 -2.950 1.00 78.50 78 CYS A O 1
ATOM 611 N N . VAL A 1 79 ? -5.023 -12.389 -1.181 1.00 79.00 79 VAL A N 1
ATOM 612 C CA . VAL A 1 79 ? -6.414 -11.909 -1.191 1.00 79.00 79 VAL A CA 1
ATOM 613 C C . VAL A 1 79 ? -6.609 -10.630 -0.373 1.00 79.00 79 VAL A C 1
ATOM 615 O O . VAL A 1 79 ? -7.712 -10.085 -0.357 1.00 79.00 79 VAL A O 1
ATOM 618 N N . LEU A 1 80 ? -5.560 -10.150 0.310 1.00 85.62 80 LEU A N 1
ATOM 619 C CA . LEU A 1 80 ? -5.607 -8.915 1.085 1.00 85.62 80 LEU A CA 1
ATOM 620 C C . LEU A 1 80 ? -5.894 -7.746 0.128 1.00 85.62 80 LEU A C 1
ATOM 622 O O . LEU A 1 80 ? -5.119 -7.530 -0.803 1.00 85.62 80 LEU A O 1
ATOM 626 N N . PRO A 1 81 ? -6.977 -6.978 0.325 1.00 86.44 81 PRO A N 1
ATOM 627 C CA . PRO A 1 81 ? -7.248 -5.796 -0.479 1.00 86.44 81 PRO A CA 1
ATOM 628 C C . PRO A 1 81 ? -6.134 -4.759 -0.313 1.00 86.44 81 PRO A C 1
ATOM 630 O O . PRO A 1 81 ? -5.807 -4.371 0.811 1.00 86.44 81 PRO A O 1
ATOM 633 N N . ILE A 1 82 ? -5.587 -4.283 -1.434 1.00 87.12 82 ILE A N 1
ATOM 634 C CA . ILE A 1 82 ? -4.523 -3.274 -1.450 1.00 87.12 82 ILE A CA 1
ATOM 635 C C . ILE A 1 82 ? -5.055 -1.977 -2.065 1.00 87.12 82 ILE A C 1
ATOM 637 O O . ILE A 1 82 ? -5.457 -1.944 -3.228 1.00 87.12 82 ILE A O 1
ATOM 641 N N . GLY A 1 83 ? -5.060 -0.906 -1.275 1.00 87.75 83 GLY A N 1
ATOM 642 C CA . GLY A 1 83 ? -5.346 0.460 -1.703 1.00 87.75 83 GLY A CA 1
ATOM 643 C C . GLY A 1 83 ? -4.066 1.235 -2.011 1.00 87.75 83 GLY A C 1
ATOM 644 O O . GLY A 1 83 ? -2.998 0.944 -1.474 1.00 87.75 83 GLY A O 1
ATOM 645 N N . ILE A 1 84 ? -4.167 2.249 -2.871 1.00 87.31 84 ILE A N 1
ATOM 646 C CA . ILE A 1 84 ? -3.021 3.066 -3.283 1.00 87.31 84 ILE A CA 1
ATOM 647 C C . ILE A 1 84 ? -3.360 4.540 -3.116 1.00 87.31 84 ILE A C 1
ATOM 649 O O . ILE A 1 84 ? -4.389 5.010 -3.604 1.00 87.31 84 ILE A O 1
ATOM 653 N N . ILE A 1 85 ? -2.465 5.272 -2.456 1.00 88.88 85 ILE A N 1
ATOM 654 C CA . ILE A 1 85 ? -2.514 6.730 -2.363 1.00 88.88 85 ILE A CA 1
ATOM 655 C C . ILE A 1 85 ? -1.323 7.284 -3.158 1.00 88.88 85 ILE A C 1
ATOM 657 O O . ILE A 1 85 ? -0.181 7.212 -2.690 1.00 88.88 85 ILE A O 1
ATOM 661 N N . PRO A 1 86 ? -1.565 7.799 -4.375 1.00 86.00 86 PRO A N 1
ATOM 662 C CA . PRO A 1 86 ? -0.506 8.256 -5.261 1.00 86.00 86 PRO A CA 1
ATOM 663 C C . PRO A 1 86 ? 0.147 9.532 -4.721 1.00 86.00 86 PRO A C 1
ATOM 665 O O . PRO A 1 86 ? -0.492 10.577 -4.623 1.00 86.00 86 PRO A O 1
ATOM 668 N N . VAL A 1 87 ? 1.439 9.456 -4.399 1.00 83.12 87 VAL A N 1
ATOM 669 C CA . VAL A 1 87 ? 2.272 10.622 -4.021 1.00 83.12 87 VAL A CA 1
ATOM 670 C C . VAL A 1 87 ? 3.542 10.759 -4.870 1.00 83.12 87 VAL A C 1
ATOM 672 O O . VAL A 1 87 ? 4.361 11.647 -4.636 1.00 83.12 87 VAL A O 1
ATOM 675 N N . GLY A 1 88 ? 3.721 9.888 -5.869 1.00 73.25 88 GLY A N 1
ATOM 676 C CA . GLY A 1 88 ? 4.833 9.935 -6.823 1.00 73.25 88 GLY A CA 1
ATOM 677 C C . GLY A 1 88 ? 4.610 10.899 -7.996 1.00 73.25 88 GLY A C 1
ATOM 678 O O . GLY A 1 88 ? 3.608 11.603 -8.065 1.00 73.25 88 GLY A O 1
ATOM 679 N N . ILE A 1 89 ? 5.564 10.930 -8.933 1.00 68.25 89 ILE A N 1
ATOM 680 C CA . ILE A 1 89 ? 5.529 11.807 -10.120 1.00 68.25 89 ILE A CA 1
ATOM 681 C C . ILE A 1 89 ? 4.742 11.163 -11.273 1.00 68.25 89 ILE A C 1
ATOM 683 O O . ILE A 1 89 ? 3.934 11.836 -11.901 1.00 68.25 89 ILE A O 1
ATOM 687 N N . GLY A 1 90 ? 4.977 9.872 -11.542 1.00 70.19 90 GLY A N 1
ATOM 688 C CA . GLY A 1 90 ? 4.354 9.147 -12.656 1.00 70.19 90 GLY A CA 1
ATOM 689 C C . GLY A 1 90 ? 2.972 8.588 -12.317 1.00 70.19 90 GLY A C 1
ATOM 690 O O . GLY A 1 90 ? 2.021 8.855 -13.047 1.00 70.19 90 GLY A O 1
ATOM 691 N N . ASN A 1 91 ? 2.878 7.844 -11.204 1.00 80.06 91 ASN A N 1
ATOM 692 C CA . ASN A 1 91 ? 1.672 7.177 -10.688 1.00 80.06 91 ASN A CA 1
ATOM 693 C C . ASN A 1 91 ? 0.818 6.562 -11.805 1.00 80.06 91 ASN A C 1
ATOM 695 O O . ASN A 1 91 ? -0.401 6.756 -11.849 1.00 80.06 91 ASN A O 1
ATOM 699 N N . VAL A 1 92 ? 1.480 5.873 -12.736 1.00 80.50 92 VAL A N 1
ATOM 700 C CA . VAL A 1 92 ? 0.846 5.344 -13.947 1.00 80.50 92 VAL A CA 1
ATOM 701 C C . VAL A 1 92 ? -0.237 4.354 -13.548 1.00 80.50 92 VAL A C 1
ATOM 703 O O . VAL A 1 92 ? -1.360 4.459 -14.025 1.00 80.50 92 VAL A O 1
ATOM 706 N N . PHE A 1 93 ? 0.044 3.483 -12.579 1.00 78.75 93 PHE A N 1
ATOM 707 C CA . PHE A 1 93 ? -0.921 2.495 -12.118 1.00 78.75 93 PHE A CA 1
ATOM 708 C C . PHE A 1 93 ? -2.144 3.137 -11.455 1.00 78.75 93 PHE A C 1
ATOM 710 O O . PHE A 1 93 ? -3.282 2.758 -11.720 1.00 78.75 93 PHE A O 1
ATOM 717 N N . ALA A 1 94 ? -1.931 4.170 -10.638 1.00 80.44 94 ALA A N 1
ATOM 718 C CA . ALA A 1 94 ? -3.034 4.902 -10.024 1.00 80.44 94 ALA A CA 1
ATOM 719 C C . ALA A 1 94 ? -3.896 5.630 -11.073 1.00 80.44 94 ALA A C 1
ATOM 721 O O . ALA A 1 94 ? -5.112 5.714 -10.905 1.00 80.44 94 ALA A O 1
ATOM 722 N N . ARG A 1 95 ? -3.286 6.115 -12.165 1.00 83.12 95 ARG A N 1
ATOM 723 C CA . ARG A 1 95 ? -3.998 6.733 -13.291 1.00 83.12 95 ARG A CA 1
ATOM 724 C C . ARG A 1 95 ? -4.877 5.725 -14.029 1.00 83.12 95 ARG A C 1
ATOM 726 O O . ARG A 1 95 ? -6.046 6.027 -14.246 1.00 83.12 95 ARG A O 1
ATOM 733 N N . GLU A 1 96 ? -4.349 4.543 -14.344 1.00 82.00 96 GLU A N 1
ATOM 734 C CA . GLU A 1 96 ? -5.113 3.468 -15.001 1.00 82.00 96 GLU A CA 1
ATOM 735 C C . GLU A 1 96 ? -6.302 2.999 -14.145 1.00 82.00 96 GLU A C 1
ATOM 737 O O . GLU A 1 96 ? -7.378 2.691 -14.654 1.00 82.00 96 GLU A O 1
ATOM 742 N N . LEU A 1 97 ? -6.150 3.016 -12.818 1.00 76.75 97 LEU A N 1
ATOM 743 C CA . LEU A 1 97 ? -7.228 2.693 -11.880 1.00 76.75 97 LEU A CA 1
ATOM 744 C C . LEU A 1 97 ? -8.225 3.840 -11.639 1.00 76.75 97 LEU A C 1
ATOM 746 O O . LEU A 1 97 ? -9.178 3.669 -10.875 1.00 76.75 97 LEU A O 1
ATOM 750 N N . GLY A 1 98 ? -8.025 5.010 -12.254 1.00 79.75 98 GLY A N 1
ATOM 751 C CA . GLY A 1 98 ? -8.876 6.186 -12.052 1.00 79.75 98 GLY A CA 1
ATOM 752 C C . GLY A 1 98 ? -8.778 6.783 -10.642 1.00 79.75 98 GLY A C 1
ATOM 753 O O . GLY A 1 98 ? -9.712 7.446 -10.180 1.00 79.75 98 GLY A O 1
ATOM 754 N N . ILE A 1 99 ? -7.671 6.546 -9.932 1.00 84.06 99 ILE A N 1
ATOM 755 C CA . ILE A 1 99 ? -7.436 7.087 -8.591 1.00 84.06 99 ILE A CA 1
ATOM 756 C C . ILE A 1 99 ? -7.037 8.571 -8.711 1.00 84.06 99 ILE A C 1
ATOM 758 O O . ILE A 1 99 ? -6.167 8.918 -9.513 1.00 84.06 99 ILE A O 1
ATOM 762 N N . PRO A 1 100 ? -7.625 9.478 -7.906 1.00 82.25 100 PRO A N 1
ATOM 763 C CA . PRO A 1 100 ? -7.257 10.891 -7.895 1.00 82.25 100 PRO A CA 1
ATOM 764 C C . PRO A 1 100 ? -5.769 11.101 -7.587 1.00 82.25 100 PRO A C 1
ATOM 766 O O . PRO A 1 100 ? -5.297 10.769 -6.505 1.00 82.25 100 PRO A O 1
ATOM 769 N N . LEU A 1 101 ? -5.040 11.709 -8.526 1.00 82.19 101 LEU A N 1
ATOM 770 C CA . LEU A 1 101 ? -3.588 11.921 -8.414 1.00 82.19 101 LEU A CA 1
ATOM 771 C C . LEU A 1 101 ? -3.200 13.196 -7.652 1.00 82.19 101 LEU A C 1
ATOM 773 O O . LEU A 1 101 ? -2.072 13.321 -7.189 1.00 82.19 101 LEU A O 1
ATOM 777 N N . ARG A 1 102 ? -4.110 14.174 -7.575 1.00 81.06 102 ARG A N 1
ATOM 778 C CA . ARG A 1 102 ? -3.853 15.503 -6.986 1.00 81.06 102 ARG A CA 1
ATOM 779 C C . ARG A 1 102 ? -4.503 15.702 -5.618 1.00 81.06 102 ARG A C 1
ATOM 781 O O . ARG A 1 102 ? -4.272 16.726 -4.986 1.00 81.06 102 ARG A O 1
ATOM 788 N N . ASP A 1 103 ? -5.306 14.738 -5.174 1.00 84.69 103 ASP A N 1
ATOM 789 C CA . ASP A 1 103 ? -6.042 14.805 -3.915 1.00 84.69 103 ASP A CA 1
ATOM 790 C C . ASP A 1 103 ? -5.876 13.487 -3.133 1.00 84.69 103 ASP A C 1
ATOM 792 O O . ASP A 1 103 ? -6.653 12.542 -3.315 1.00 84.69 103 ASP A O 1
ATOM 796 N N . PRO A 1 104 ? -4.851 13.405 -2.267 1.00 84.81 104 PRO A N 1
ATOM 797 C CA . PRO A 1 104 ? -4.557 12.203 -1.492 1.00 84.81 104 PRO A CA 1
ATOM 798 C C . PRO A 1 104 ? -5.647 11.887 -0.460 1.00 84.81 104 PRO A C 1
ATOM 800 O O . PRO A 1 104 ? -5.867 10.719 -0.147 1.00 84.81 104 PRO A O 1
ATOM 803 N N . VAL A 1 105 ? -6.388 12.889 0.026 1.00 86.12 105 VAL A N 1
ATOM 804 C CA . VAL A 1 105 ? -7.514 12.678 0.951 1.00 86.12 105 VAL A CA 1
ATOM 805 C C . VAL A 1 105 ? -8.693 12.058 0.205 1.00 86.12 105 VAL A C 1
ATOM 807 O O . VAL A 1 105 ? -9.357 11.153 0.716 1.00 86.12 105 VAL A O 1
ATOM 810 N N . ARG A 1 106 ? -8.945 12.481 -1.036 1.00 85.38 106 ARG A N 1
ATOM 811 C CA . ARG A 1 106 ? -9.941 11.840 -1.902 1.00 85.38 106 ARG A CA 1
ATOM 812 C C . ARG A 1 106 ? -9.526 10.428 -2.304 1.00 85.38 106 ARG A C 1
ATOM 814 O O . ARG A 1 106 ? -10.390 9.553 -2.318 1.00 85.38 106 ARG A O 1
ATOM 821 N N . ALA A 1 107 ? -8.242 10.184 -2.565 1.00 85.50 107 ALA A N 1
ATOM 822 C CA . ALA A 1 107 ? -7.723 8.833 -2.778 1.00 85.50 107 ALA A CA 1
ATOM 823 C C . ALA A 1 107 ? -7.931 7.949 -1.535 1.00 85.50 107 ALA A C 1
ATOM 825 O O . ALA A 1 107 ? -8.471 6.852 -1.661 1.00 85.50 107 ALA A O 1
ATOM 826 N N . ALA A 1 108 ? -7.639 8.456 -0.331 1.00 85.38 108 ALA A N 1
ATOM 827 C CA . ALA A 1 108 ? -7.936 7.768 0.928 1.00 85.38 108 ALA A CA 1
ATOM 828 C C . ALA A 1 108 ? -9.438 7.465 1.076 1.00 85.38 108 ALA A C 1
ATOM 830 O O . ALA A 1 108 ? -9.821 6.342 1.392 1.00 85.38 108 ALA A O 1
ATOM 831 N N . ASN A 1 109 ? -10.313 8.424 0.751 1.00 84.38 109 ASN A N 1
ATOM 832 C CA . ASN A 1 109 ? -11.764 8.209 0.755 1.00 84.38 109 ASN A CA 1
ATOM 833 C C . ASN A 1 109 ? -12.221 7.116 -0.219 1.00 84.38 109 ASN A C 1
ATOM 835 O O . ASN A 1 109 ? -13.233 6.471 0.041 1.00 84.38 109 ASN A O 1
ATOM 839 N N . ILE A 1 110 ? -11.524 6.926 -1.340 1.00 82.88 110 ILE A N 1
ATOM 840 C CA . ILE A 1 110 ? -11.810 5.847 -2.293 1.00 82.88 110 ILE A CA 1
ATOM 841 C C . ILE A 1 110 ? -11.259 4.519 -1.779 1.00 82.88 110 ILE A C 1
ATOM 843 O O . ILE A 1 110 ? -11.967 3.525 -1.874 1.00 82.88 110 ILE A O 1
ATOM 847 N N . ALA A 1 111 ? -10.065 4.505 -1.184 1.00 80.88 111 ALA A N 1
ATOM 848 C CA . ALA A 1 111 ? -9.484 3.307 -0.578 1.00 80.88 111 ALA A CA 1
ATOM 849 C C . ALA A 1 111 ? -10.351 2.751 0.569 1.00 80.88 111 ALA A C 1
ATOM 851 O O . ALA A 1 111 ? -10.411 1.542 0.762 1.00 80.88 111 ALA A O 1
ATOM 852 N N . MET A 1 112 ? -11.087 3.620 1.274 1.00 75.31 112 MET A N 1
ATOM 853 C CA . MET A 1 112 ? -12.093 3.213 2.265 1.00 75.31 112 MET A CA 1
ATOM 854 C C . MET A 1 112 ? -13.359 2.597 1.651 1.00 75.31 112 MET A C 1
ATOM 856 O O . MET A 1 112 ? -14.131 1.951 2.355 1.00 75.31 112 MET A O 1
ATOM 860 N N . LYS A 1 113 ? -13.636 2.823 0.361 1.00 71.75 113 LYS A N 1
ATOM 861 C CA . LYS A 1 113 ? -14.830 2.283 -0.302 1.00 71.75 113 LYS A CA 1
ATOM 862 C C . LYS A 1 113 ? -14.548 0.866 -0.801 1.00 71.75 113 LYS A C 1
ATOM 864 O O . LYS A 1 113 ? -13.522 0.603 -1.415 1.00 71.75 113 LYS A O 1
ATOM 869 N N . ILE A 1 114 ? -15.515 -0.037 -0.635 1.00 57.88 114 ILE A N 1
ATOM 870 C CA . ILE A 1 114 ? -15.414 -1.470 -0.980 1.00 57.88 114 ILE A CA 1
ATOM 871 C C . ILE A 1 114 ? -15.546 -1.705 -2.506 1.00 57.88 114 ILE A C 1
ATOM 873 O O . ILE A 1 114 ? -16.177 -2.652 -2.961 1.00 57.88 114 ILE A O 1
ATOM 877 N N . ARG A 1 115 ? -14.961 -0.854 -3.359 1.00 63.88 115 ARG A N 1
ATOM 878 C CA . ARG A 1 115 ? -14.833 -1.172 -4.794 1.00 63.88 115 ARG A CA 1
ATOM 879 C C . ARG A 1 115 ? -13.522 -1.916 -5.013 1.00 63.88 115 ARG A C 1
ATOM 881 O O . ARG A 1 115 ? -12.527 -1.336 -5.430 1.00 63.88 115 ARG A O 1
ATOM 888 N N . ARG A 1 116 ? -13.536 -3.208 -4.683 1.00 70.94 116 ARG A N 1
ATOM 889 C CA . ARG A 1 116 ? -12.415 -4.126 -4.916 1.00 70.94 116 ARG A CA 1
ATOM 890 C C . ARG A 1 116 ? -12.490 -4.645 -6.352 1.00 70.94 116 ARG A C 1
ATOM 892 O O . ARG A 1 116 ? -13.563 -5.023 -6.815 1.00 70.94 116 ARG A O 1
ATOM 899 N N . ARG A 1 117 ? -11.357 -4.664 -7.048 1.00 69.25 117 ARG A N 1
ATOM 900 C CA . ARG A 1 117 ? -11.205 -5.286 -8.367 1.00 69.25 117 ARG A CA 1
ATOM 901 C C . ARG A 1 117 ? -10.012 -6.234 -8.289 1.00 69.25 117 ARG A C 1
ATOM 903 O O . ARG A 1 117 ? -8.979 -5.846 -7.752 1.00 69.25 117 ARG A O 1
ATOM 910 N N . ALA A 1 118 ? -10.170 -7.456 -8.790 1.00 72.44 118 ALA A N 1
ATOM 911 C CA . ALA A 1 118 ? -9.040 -8.357 -8.980 1.00 72.44 118 ALA A CA 1
ATOM 912 C C . ALA A 1 118 ? -8.148 -7.797 -10.096 1.00 72.44 118 ALA A C 1
ATOM 914 O O . ALA A 1 118 ? -8.657 -7.359 -11.128 1.00 72.44 118 ALA A O 1
ATOM 915 N N . ILE A 1 119 ? -6.841 -7.751 -9.855 1.00 73.19 119 ILE A N 1
ATOM 916 C CA . ILE A 1 119 ? -5.851 -7.251 -10.808 1.00 73.19 119 ILE A CA 1
ATOM 917 C C . ILE A 1 119 ? -4.830 -8.359 -11.002 1.00 73.19 119 ILE A C 1
ATOM 919 O O . ILE A 1 119 ? -4.284 -8.868 -10.021 1.00 73.19 119 ILE A O 1
ATOM 923 N N . ASP A 1 120 ? -4.587 -8.717 -12.256 1.00 74.94 120 ASP A N 1
ATOM 924 C CA . ASP A 1 120 ? -3.582 -9.710 -12.602 1.00 74.94 120 ASP A CA 1
ATOM 925 C C . ASP A 1 120 ? -2.179 -9.138 -12.375 1.00 74.94 120 ASP A C 1
ATOM 927 O O . ASP A 1 120 ? -1.885 -7.991 -12.721 1.00 74.94 120 ASP A O 1
ATOM 931 N N . LEU A 1 121 ? -1.305 -9.944 -11.773 1.00 76.50 121 LEU A N 1
ATOM 932 C CA . LEU A 1 121 ? 0.101 -9.609 -11.570 1.00 76.50 121 LEU A CA 1
ATOM 933 C C . LEU A 1 121 ? 0.950 -10.424 -12.537 1.00 76.50 121 LEU A C 1
ATOM 935 O O . LEU A 1 121 ? 0.882 -11.653 -12.541 1.00 76.50 121 LEU A O 1
ATOM 939 N N . GLY A 1 122 ? 1.796 -9.747 -13.311 1.00 73.31 122 GLY A N 1
ATOM 940 C CA . GLY A 1 122 ? 2.844 -10.426 -14.061 1.00 73.31 122 GLY A CA 1
ATOM 941 C C . GLY A 1 122 ? 3.902 -10.969 -13.104 1.00 73.31 122 GLY A C 1
ATOM 942 O O . GLY A 1 122 ? 4.224 -10.314 -12.113 1.00 73.31 122 GLY A O 1
ATOM 943 N N . CYS A 1 123 ? 4.441 -12.156 -13.382 1.00 78.38 123 CYS A N 1
ATOM 944 C CA . CYS A 1 123 ? 5.513 -12.772 -12.600 1.00 78.38 123 CYS A CA 1
ATOM 945 C C . CYS A 1 123 ? 6.607 -13.296 -13.533 1.00 78.38 123 CYS A C 1
ATOM 947 O O . CYS A 1 123 ? 6.320 -14.065 -14.448 1.00 78.38 123 CYS A O 1
ATOM 949 N N . VAL A 1 124 ? 7.854 -12.886 -13.299 1.00 79.31 124 VAL A N 1
ATOM 950 C CA . VAL A 1 124 ? 9.047 -13.397 -13.993 1.00 79.31 124 VAL A CA 1
ATOM 951 C C . VAL A 1 124 ? 10.078 -13.752 -12.931 1.00 79.31 124 VAL A C 1
ATOM 953 O O . VAL A 1 124 ? 10.412 -12.913 -12.097 1.00 79.31 124 VAL A O 1
ATOM 956 N N . GLU A 1 125 ? 10.538 -15.005 -12.926 1.00 80.81 125 GLU A N 1
ATOM 957 C CA . GLU A 1 125 ? 11.526 -15.524 -11.961 1.00 80.81 125 GLU A CA 1
ATOM 958 C C . GLU A 1 125 ? 11.175 -15.218 -10.488 1.00 80.81 125 GLU A C 1
ATOM 960 O O . GLU A 1 125 ? 12.027 -14.879 -9.669 1.00 80.81 125 GLU A O 1
ATOM 965 N N . GLY A 1 126 ? 9.884 -15.287 -10.140 1.00 74.88 126 GLY A N 1
ATOM 966 C CA . GLY A 1 126 ? 9.400 -15.020 -8.780 1.00 74.88 126 GLY A CA 1
ATOM 967 C C . GLY A 1 126 ? 9.291 -13.537 -8.406 1.00 74.88 126 GLY A C 1
ATOM 968 O O . GLY A 1 126 ? 8.933 -13.232 -7.267 1.00 74.88 126 GLY A O 1
ATOM 969 N N . ARG A 1 127 ? 9.560 -12.612 -9.339 1.00 76.75 127 ARG A N 1
ATOM 970 C CA . ARG A 1 127 ? 9.359 -11.167 -9.163 1.00 76.75 127 ARG A CA 1
ATOM 971 C C . ARG A 1 127 ? 8.075 -10.711 -9.839 1.00 76.75 127 ARG A C 1
ATOM 973 O O . ARG A 1 127 ? 7.865 -10.955 -11.027 1.00 76.75 127 ARG A O 1
ATOM 980 N N . TYR A 1 128 ? 7.249 -9.995 -9.087 1.00 79.81 128 TYR A N 1
ATOM 981 C CA . TYR A 1 128 ? 5.963 -9.478 -9.539 1.00 79.81 128 TYR A CA 1
ATOM 982 C C . TYR A 1 128 ? 6.093 -8.083 -10.159 1.00 79.81 128 TYR A C 1
ATOM 984 O O . TYR A 1 128 ? 6.915 -7.271 -9.714 1.00 79.81 128 TYR A O 1
ATOM 992 N N . PHE A 1 129 ? 5.261 -7.792 -11.160 1.00 72.69 129 PHE A N 1
ATOM 993 C CA . PHE A 1 129 ? 5.124 -6.465 -11.761 1.00 72.69 129 PHE A CA 1
ATOM 994 C C . PHE A 1 129 ? 3.665 -6.136 -12.109 1.00 72.69 129 PHE A C 1
ATOM 996 O O . PHE A 1 129 ? 2.895 -6.996 -12.529 1.00 72.69 129 PHE A O 1
ATOM 1003 N N . LEU A 1 130 ? 3.302 -4.862 -11.925 1.00 65.75 130 LEU A N 1
ATOM 1004 C CA . LEU A 1 130 ? 1.941 -4.334 -12.112 1.00 65.75 130 LEU A CA 1
ATOM 1005 C C . LEU A 1 130 ? 1.664 -3.709 -13.483 1.00 65.75 130 LEU A C 1
ATOM 1007 O O . LEU A 1 130 ? 0.511 -3.615 -13.881 1.00 65.75 130 LEU A O 1
ATOM 1011 N N . LEU A 1 131 ? 2.689 -3.170 -14.145 1.00 59.66 131 LEU A N 1
ATOM 1012 C CA . LEU A 1 131 ? 2.511 -2.272 -15.292 1.00 59.66 131 LEU A CA 1
ATOM 1013 C C . LEU A 1 131 ? 3.163 -2.823 -16.553 1.00 59.66 131 LEU A C 1
ATOM 1015 O O . LEU A 1 131 ? 2.487 -3.096 -17.535 1.00 59.66 131 LEU A O 1
ATOM 1019 N N . MET A 1 132 ? 4.485 -2.971 -16.542 1.00 51.53 132 MET A N 1
ATOM 1020 C CA . MET A 1 132 ? 5.224 -3.422 -17.712 1.00 51.53 132 MET A CA 1
ATOM 1021 C C . MET A 1 132 ? 6.543 -4.050 -17.271 1.00 51.53 132 MET A C 1
ATOM 1023 O O . MET A 1 132 ? 7.249 -3.480 -16.437 1.00 51.53 132 MET A O 1
ATOM 1027 N N . ALA A 1 133 ? 6.877 -5.199 -17.850 1.00 40.91 133 ALA A N 1
ATOM 1028 C CA . ALA A 1 133 ? 8.240 -5.707 -17.887 1.00 40.91 133 ALA A CA 1
ATOM 1029 C C . ALA A 1 133 ? 8.829 -5.325 -19.250 1.00 40.91 133 ALA A C 1
ATOM 1031 O O . ALA A 1 133 ? 8.233 -5.611 -20.286 1.00 40.91 133 ALA A O 1
ATOM 1032 N N . GLY A 1 134 ? 9.958 -4.619 -19.250 1.00 34.00 134 GLY A N 1
ATOM 1033 C CA . GLY A 1 134 ? 10.677 -4.243 -20.466 1.00 34.00 134 GLY A CA 1
ATOM 1034 C C . GLY A 1 134 ? 11.988 -5.012 -20.563 1.00 34.00 134 GLY A C 1
ATOM 1035 O O . GLY A 1 134 ? 12.699 -5.133 -19.567 1.00 34.00 134 GLY A O 1
ATOM 1036 N N . ILE A 1 135 ? 12.317 -5.499 -21.757 1.00 34.47 135 ILE A N 1
ATOM 1037 C CA . ILE A 1 135 ? 13.654 -5.994 -22.095 1.00 34.47 135 ILE A CA 1
ATOM 1038 C C . ILE A 1 135 ? 14.316 -4.893 -22.922 1.00 34.47 135 ILE A C 1
ATOM 1040 O O . ILE A 1 135 ? 13.787 -4.491 -23.955 1.00 34.47 135 ILE A O 1
ATOM 1044 N N . GLY A 1 136 ? 15.452 -4.382 -22.457 1.00 38.91 136 GLY A N 1
ATOM 1045 C CA . GLY A 1 136 ? 16.255 -3.406 -23.184 1.00 38.91 136 GLY A CA 1
ATOM 1046 C C . GLY A 1 136 ? 17.730 -3.742 -23.031 1.00 38.91 136 GLY A C 1
ATOM 1047 O O . GLY A 1 136 ? 18.173 -4.089 -21.936 1.00 38.91 136 GLY A O 1
ATOM 1048 N N . PHE A 1 137 ? 18.498 -3.633 -24.114 1.00 39.81 137 PHE A N 1
ATOM 1049 C CA . PHE A 1 137 ? 19.955 -3.576 -24.023 1.00 39.81 137 PHE A CA 1
ATOM 1050 C C . PHE A 1 137 ? 20.316 -2.290 -23.273 1.00 39.81 137 PHE A C 1
ATOM 1052 O O . PHE A 1 137 ? 20.188 -1.192 -23.810 1.00 39.81 137 PHE A O 1
ATOM 1059 N N . GLY A 1 138 ? 20.678 -2.414 -21.996 1.00 37.03 138 GLY A N 1
ATOM 1060 C CA . GLY A 1 138 ? 21.007 -1.267 -21.159 1.00 37.03 138 GLY A CA 1
ATOM 1061 C C . GLY A 1 138 ? 22.307 -0.613 -21.616 1.00 37.03 138 GLY A C 1
ATOM 1062 O O . GLY A 1 138 ? 23.385 -1.147 -21.370 1.00 37.03 138 GLY A O 1
ATOM 1063 N N . SER A 1 139 ? 22.228 0.568 -22.225 1.00 40.28 139 SER A N 1
ATOM 1064 C CA . SER A 1 139 ? 23.340 1.512 -22.201 1.00 40.28 139 SER A CA 1
ATOM 1065 C C . SER A 1 139 ? 23.491 2.021 -20.764 1.00 40.28 139 SER A C 1
ATOM 1067 O O . SER A 1 139 ? 22.591 2.628 -20.184 1.00 40.28 139 SER A O 1
ATOM 1069 N N . ILE A 1 140 ? 24.631 1.710 -20.148 1.00 40.16 140 ILE A N 1
ATOM 1070 C CA . ILE A 1 140 ? 24.978 2.180 -18.808 1.00 40.16 140 ILE A CA 1
ATOM 1071 C C . ILE A 1 140 ? 25.264 3.682 -18.904 1.00 40.16 140 ILE A C 1
ATOM 1073 O O . ILE A 1 140 ? 26.359 4.086 -19.287 1.00 40.16 140 ILE A O 1
ATOM 1077 N N . CYS A 1 141 ? 24.310 4.527 -18.518 1.00 38.22 141 CYS A N 1
ATOM 1078 C CA . CYS A 1 141 ? 24.605 5.922 -18.200 1.00 38.22 141 CYS A CA 1
ATOM 1079 C C . CYS A 1 141 ? 25.315 5.973 -16.840 1.00 38.22 141 CYS A C 1
ATOM 1081 O O . CYS A 1 141 ? 24.689 6.175 -15.799 1.00 38.22 141 CYS A O 1
ATOM 1083 N N . LYS A 1 142 ? 26.636 5.763 -16.836 1.00 34.19 142 LYS A N 1
ATOM 1084 C CA . LYS A 1 142 ? 27.486 6.191 -15.721 1.00 34.19 142 LYS A CA 1
ATOM 1085 C C . LYS A 1 142 ? 27.588 7.711 -15.798 1.00 34.19 142 LYS A C 1
ATOM 1087 O O . LYS A 1 142 ? 28.238 8.239 -16.692 1.00 34.19 142 LYS A O 1
ATOM 1092 N N . ASN A 1 143 ? 26.961 8.408 -14.855 1.00 40.94 143 ASN A N 1
ATOM 1093 C CA . ASN A 1 143 ? 27.310 9.795 -14.577 1.00 40.94 143 ASN A CA 1
ATOM 1094 C C . ASN A 1 143 ? 28.653 9.800 -13.832 1.00 40.94 143 ASN A C 1
ATOM 1096 O O . ASN A 1 143 ? 28.692 9.879 -12.606 1.00 40.94 143 ASN A O 1
ATOM 1100 N N . SER A 1 144 ? 29.742 9.627 -14.576 1.00 37.12 144 SER A N 1
ATOM 1101 C CA . SER A 1 144 ? 31.074 10.011 -14.121 1.00 37.12 144 SER A CA 1
ATOM 1102 C C . SER A 1 144 ? 31.222 11.486 -14.469 1.00 37.12 144 SER A C 1
ATOM 1104 O O . SER A 1 144 ? 31.471 11.821 -15.624 1.00 37.12 144 SER A O 1
ATOM 1106 N N . LEU A 1 145 ? 30.983 12.363 -13.495 1.00 46.06 145 LEU A N 1
ATOM 1107 C CA . LEU A 1 145 ? 31.387 13.760 -13.608 1.00 46.06 145 LEU A CA 1
ATOM 1108 C C . LEU A 1 145 ? 32.915 13.792 -13.753 1.00 46.06 145 LEU A C 1
ATOM 1110 O O . LEU A 1 145 ? 33.624 13.262 -12.895 1.00 46.06 145 LEU A O 1
ATOM 1114 N N . CYS A 1 146 ? 33.364 14.330 -14.887 1.00 37.06 146 CYS A N 1
ATOM 1115 C CA . CYS A 1 146 ? 34.696 14.892 -15.082 1.00 37.06 146 CYS A CA 1
ATOM 1116 C C . CYS A 1 146 ? 34.914 16.102 -14.168 1.00 37.06 146 CYS A C 1
ATOM 1118 O O . CYS A 1 146 ? 33.908 16.767 -13.825 1.00 37.06 146 CYS A O 1
#

=== Feature glossary ===
Annotated list of the representations used here:

Nearest PDB structures. The Foldseek neighbor list gives the closest experimentally determined structures in the PDB, ranked by structural alignment. TM-score near 1 means near-identical fold; near 0.3 means only rough topology match. This is how one finds what a novel AlphaFold prediction most resembles in the solved-structure universe.

Foldseek 3Di. Foldseek's 3Di representation compresses backbone geometry into a per-residue letter drawn from a learned twenty-state alphabet. It captures the tertiary interaction pattern around each residue — which residues are packed against it in space, regardless of where they are in sequence.

Radius of gyration, Cα contacts, bounding box. Radius of gyration (Rg) is the root-mean-square distance of Cα atoms from their centroid — a single number for overall size and compactness. A globular domain of N residues has Rg ≈ 2.2·N^0.38 Å; an extended or disordered chain has a much larger Rg. The Cα contact count is the number of residue pairs whose Cα atoms are within 8 Å and are more than four positions apart in sequence — a standard proxy for tertiary packing density. The bounding box is the smallest axis-aligned box enclosing all Cα atoms.

InterPro / GO / CATH / organism. The annotation block draws on four external resources. InterPro: which protein families and domains the sequence belongs to. GO: standardized terms for what the protein does, what process it participates in, and where in the cell it acts. CATH: which structural fold it has in the CATH hierarchy. Organism: the species of origin.

mmCIF coordinates. The mmCIF block holds the 3D Cartesian coordinates of each backbone atom (N, Cα, C, O) in ångströms. mmCIF is the PDB's canonical archive format — a tagged-loop text representation of the atomic model.

pLDDT. pLDDT is the predicted lDDT-Cα score: AlphaFold's confidence that the local environment of each residue (all inter-atomic distances within 15 Å) is correctly placed. It is a per-residue number between 0 and 100, with higher meaning more reliable.

Backbone torsions (φ/ψ). φ (phi) and ψ (psi) are the two rotatable backbone dihedrals per residue: φ is the C(i-1)–N–Cα–C torsion, ψ is the N–Cα–C–N(i+1) torsion, both in degrees on (−180°, 180°]. α-helical residues cluster near (−60°, −45°); β-strand residues near (−120°, +130°). A Ramachandran plot is simply a scatter of (φ, ψ) for every residue.

B-factor. For experimental (PDB) structures, the B-factor (temperature factor) quantifies the positional spread of each atom in the crystal — a combination of thermal vibration and static disorder — in units of Å². High B-factors mark flexible loops or poorly resolved regions; low B-factors mark the rigid, well-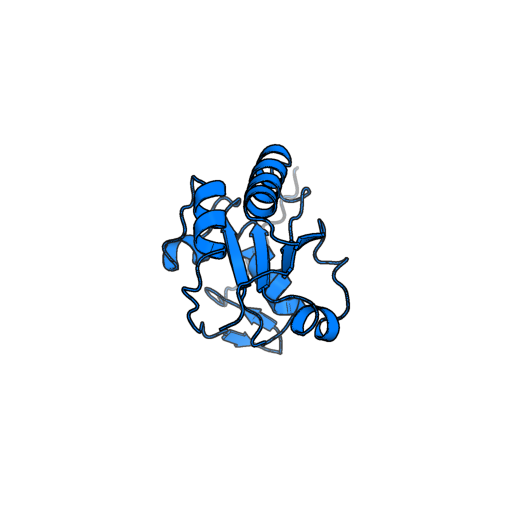ordered core.

Secondary structure (3-state, P-SEA). SS3 is a coarse helix/strand/coil call (letters a/b/c) made by the P-SEA algorithm from inter-Cα distances and dihedrals. It is less detailed than DSSP but needs only Cα positions.

Predicted aligned error. Predicted aligned error is AlphaFold's pairwise confidence. Unlike pLDDT (per-residue), PAE is per-residue-pair and captures whether two parts of the structure are correctly placed relative to each other. Units are ångströms of expected positional error.

Solvent-accessible surface area. Solvent-accessible surface area (SASA) is the area in Å² traced out by the centre of a 1.4 Å probe sphere (a water molecule) rolled over the protein's van der Waals surface (Shrake–Rupley / Lee–Richards construction). Buried residues have near-zero SASA; fully exposed residues can exceed 200 Å². The total SASA scales roughly with the number of surface residues.

Secondary structure (8-state, DSSP). The SS8 string is DSSP's per-residue secondary-structure call. α-helix (H) means an i→i+4 H-bond ladder; β-strand (E) means the residue participates in a β-sheet; 3₁₀ (G) and π (I) are tighter and wider helices; T/S are turns/bends; '-' is loop.

Rendered structure images. Structure images are PyMOL renders from six orthogonal camera directions. Cartoon representation draws helices as coils and strands as arrows; sticks shows the backbone as bonds; surface shows the solvent-excluded envelope. Rainbow coloring maps sequence position to hue (blue→red, N→C); chain coloring assigns a distinct color per polypeptide.

Sequence. The amino-acid sequence is the protein's primary structure: the linear order of residues from the N-terminus to the C-terminus, written in one-letter code. Everything else here — the 3D coordinates, the secondary structure, the domain annotations — is ultimately a consequence of this string.

Contact-map, Ramachandran, and PAE plots. Three diagnostic plots accompany the record. The Cα contact map visualizes the tertiary structure as a 2D adjacency matrix (8 Å cutoff, sequence-local contacts suppressed). The Ramachandran plot shows the distribution of backbone (φ, ψ) torsions, with points in the α and β basins reflecting secondary structure content. The PAE plot shows AlphaFold's inter-residue confidence as a color matrix.